Protein AF-A0A178TAX4-F1 (afdb_monomer_lite)

Secondary structure (DSSP, 8-state):
-HHHHHHHHHHHHHHHHHHHHHHHHTTTTTTS-HHHHHHHHHHHHHHHHHHHHHHHHHHHTT-

Sequence (63 aa):
MVVEYSLRVLKEQRNKLQDKLFEIADGEYDKYPKENIKKLKTDLTHKLKDIEFAIEVLETYQD

Radius of gyration: 14.36 Å; chains: 1; bounding box: 35×15×40 Å

Organism: NCBI:txid33934

Structure (mmCIF, N/CA/C/O backbone):
data_AF-A0A178TAX4-F1
#
_entry.id   AF-A0A178TAX4-F1
#
loop_
_atom_site.group_PDB
_atom_site.id
_atom_site.type_symbol
_atom_site.label_atom_id
_atom_site.label_alt_id
_atom_site.label_comp_id
_atom_site.label_asym_id
_atom_site.label_entity_id
_atom_site.label_seq_id
_atom_site.pdbx_PDB_ins_code
_atom_site.Cartn_x
_atom_site.Cartn_y
_atom_site.Cartn_z
_atom_site.occupancy
_atom_site.B_iso_or_equiv
_atom_site.auth_seq_id
_atom_site.auth_comp_id
_atom_site.auth_asym_id
_atom_site.auth_atom_id
_atom_site.pdbx_PDB_model_num
ATOM 1 N N . MET A 1 1 ? 7.182 -2.185 -23.891 1.00 64.00 1 MET A N 1
ATOM 2 C CA . MET A 1 1 ? 5.818 -2.762 -23.823 1.00 64.00 1 MET A CA 1
ATOM 3 C C . MET A 1 1 ? 5.504 -3.523 -22.534 1.00 64.00 1 MET A C 1
ATOM 5 O O . MET A 1 1 ? 4.649 -3.049 -21.802 1.00 64.00 1 MET A O 1
ATOM 9 N N . VAL A 1 2 ? 6.130 -4.668 -22.208 1.00 75.31 2 VAL A N 1
ATOM 10 C CA . VAL A 1 2 ? 5.748 -5.430 -20.987 1.00 75.31 2 VAL A CA 1
ATOM 11 C C . VAL A 1 2 ? 6.114 -4.683 -19.697 1.00 75.31 2 VAL A C 1
ATOM 13 O O . VAL A 1 2 ? 5.294 -4.595 -18.791 1.00 75.31 2 VAL A O 1
ATOM 16 N N . VAL A 1 3 ? 7.306 -4.082 -19.640 1.00 81.81 3 VAL A N 1
ATOM 17 C CA . VAL A 1 3 ? 7.784 -3.343 -18.456 1.00 81.81 3 VAL A CA 1
ATOM 18 C C . VAL A 1 3 ? 6.956 -2.080 -18.197 1.00 81.81 3 VAL A C 1
ATOM 20 O O . VAL A 1 3 ? 6.537 -1.851 -17.070 1.00 81.81 3 VAL A O 1
ATOM 23 N N . GLU A 1 4 ? 6.623 -1.314 -19.239 1.00 86.50 4 GLU A N 1
ATOM 24 C CA . GLU A 1 4 ? 5.780 -0.110 -19.127 1.00 86.50 4 GLU A CA 1
ATOM 25 C C . GLU A 1 4 ? 4.365 -0.439 -18.635 1.00 86.50 4 GLU A C 1
ATOM 27 O O . GLU A 1 4 ? 3.812 0.270 -17.793 1.00 86.50 4 GLU A O 1
ATOM 32 N N . TYR A 1 5 ? 3.778 -1.536 -19.129 1.00 88.75 5 TYR A N 1
ATOM 33 C CA . TYR A 1 5 ? 2.488 -2.012 -18.637 1.00 88.75 5 TYR A CA 1
ATOM 34 C C . TYR A 1 5 ? 2.576 -2.413 -17.160 1.00 88.75 5 TYR A C 1
ATOM 36 O O . TYR A 1 5 ? 1.732 -1.991 -16.369 1.00 88.75 5 TYR A O 1
ATOM 44 N N . SER A 1 6 ? 3.609 -3.168 -16.775 1.00 90.38 6 SER A N 1
ATOM 45 C CA . SER A 1 6 ? 3.843 -3.570 -15.384 1.00 90.38 6 SER A CA 1
ATOM 46 C C . SER A 1 6 ? 4.037 -2.366 -14.462 1.00 90.38 6 SER A C 1
ATOM 48 O O . SER A 1 6 ? 3.401 -2.303 -13.414 1.00 90.38 6 SER A O 1
ATOM 50 N N . LEU A 1 7 ? 4.828 -1.369 -14.869 1.00 92.94 7 LEU A N 1
ATOM 51 C CA . LEU A 1 7 ? 5.015 -0.120 -14.125 1.00 92.94 7 LEU A CA 1
ATOM 52 C C . LEU A 1 7 ? 3.704 0.640 -13.948 1.00 92.94 7 LEU A C 1
ATOM 54 O O . LEU A 1 7 ? 3.405 1.109 -12.851 1.00 92.94 7 LEU A O 1
ATOM 58 N N . ARG A 1 8 ? 2.889 0.731 -15.003 1.00 94.00 8 ARG A N 1
ATOM 59 C CA . ARG A 1 8 ? 1.570 1.366 -14.922 1.00 94.00 8 ARG A CA 1
ATOM 60 C C . ARG A 1 8 ? 0.672 0.656 -13.909 1.00 94.00 8 ARG A C 1
ATOM 62 O O . ARG A 1 8 ? 0.062 1.322 -13.077 1.00 94.00 8 ARG A O 1
ATOM 69 N N . VAL A 1 9 ? 0.621 -0.676 -13.951 1.00 95.06 9 VAL A N 1
ATOM 70 C CA . VAL A 1 9 ? -0.174 -1.478 -13.008 1.00 95.06 9 VAL A CA 1
ATOM 71 C C . VAL A 1 9 ? 0.336 -1.306 -11.578 1.00 95.06 9 VAL A C 1
ATOM 73 O O . VAL A 1 9 ? -0.469 -1.110 -10.672 1.00 95.06 9 VAL A O 1
ATOM 76 N N . LEU A 1 10 ? 1.651 -1.326 -11.356 1.00 95.06 10 LEU A N 1
ATOM 77 C CA . LEU A 1 10 ? 2.233 -1.127 -10.028 1.00 95.06 10 LEU A CA 1
ATOM 78 C C . LEU A 1 10 ? 1.935 0.271 -9.475 1.00 95.06 10 LEU A C 1
ATOM 80 O O . LEU A 1 10 ? 1.522 0.387 -8.324 1.00 95.06 10 LEU A O 1
ATOM 84 N N . LYS A 1 11 ? 2.052 1.323 -10.294 1.00 95.19 11 LYS A N 1
ATOM 85 C CA . LYS A 1 11 ? 1.686 2.698 -9.908 1.00 95.19 11 LYS A CA 1
ATOM 86 C C . LYS A 1 11 ? 0.198 2.817 -9.566 1.00 95.19 11 LYS A C 1
ATOM 88 O O . LYS A 1 11 ? -0.154 3.475 -8.590 1.00 95.19 11 LYS A O 1
ATOM 93 N N . GLU A 1 12 ? -0.674 2.143 -10.313 1.00 96.81 12 GLU A N 1
ATOM 94 C CA . GLU A 1 12 ? -2.107 2.096 -10.007 1.00 96.81 12 GLU A CA 1
ATOM 95 C C . GLU A 1 12 ? -2.386 1.371 -8.680 1.00 96.81 12 GLU A C 1
ATOM 97 O O . GLU A 1 12 ? -3.169 1.854 -7.862 1.00 96.81 12 GLU A O 1
ATOM 102 N N . GLN A 1 13 ? -1.722 0.238 -8.429 1.00 95.75 13 GLN A N 1
ATOM 103 C CA . GLN A 1 13 ? -1.848 -0.490 -7.163 1.00 95.75 13 GLN A CA 1
ATOM 104 C C . GLN A 1 13 ? -1.313 0.323 -5.981 1.00 95.75 13 GLN A C 1
ATOM 106 O O . GLN A 1 13 ? -1.963 0.362 -4.938 1.00 95.75 13 GLN A O 1
ATOM 111 N N . ARG A 1 14 ? -0.185 1.026 -6.149 1.00 96.81 14 ARG A N 1
ATOM 112 C CA . ARG A 1 14 ? 0.359 1.957 -5.149 1.00 96.81 14 ARG A CA 1
ATOM 113 C C . ARG A 1 14 ? -0.689 2.990 -4.741 1.00 96.81 14 ARG A C 1
ATOM 115 O O . ARG A 1 14 ? -0.964 3.131 -3.554 1.00 96.81 14 ARG A O 1
ATOM 122 N N . ASN A 1 15 ? -1.302 3.660 -5.720 1.00 96.62 15 ASN A N 1
ATOM 123 C CA . ASN A 1 15 ? -2.319 4.682 -5.463 1.00 96.62 15 ASN A CA 1
ATOM 124 C C . ASN A 1 15 ? -3.525 4.089 -4.719 1.00 96.62 15 ASN A C 1
ATOM 126 O O . ASN A 1 15 ? -3.905 4.605 -3.679 1.00 96.62 15 ASN A O 1
ATOM 130 N N . LYS A 1 16 ? -4.039 2.929 -5.154 1.00 96.44 16 LYS A N 1
ATOM 131 C CA . LYS A 1 16 ? -5.153 2.246 -4.468 1.00 96.44 16 LYS A CA 1
ATOM 132 C C . LYS A 1 16 ? -4.847 1.891 -3.012 1.00 96.44 16 LYS A C 1
ATOM 134 O O . LYS A 1 16 ? -5.749 1.885 -2.178 1.00 96.44 16 LYS A O 1
ATOM 139 N N . LEU A 1 17 ? -3.606 1.518 -2.698 1.00 95.75 17 LEU A N 1
ATOM 140 C CA . LEU A 1 17 ? -3.206 1.238 -1.317 1.00 95.75 17 LEU A CA 1
ATOM 141 C C . LEU A 1 17 ? -3.067 2.520 -0.492 1.00 95.75 17 LEU A C 1
ATOM 143 O O . LEU A 1 17 ? -3.431 2.508 0.683 1.00 95.75 17 LEU A O 1
ATOM 147 N N . GLN A 1 18 ? -2.575 3.607 -1.093 1.00 95.94 18 GLN A N 1
ATOM 148 C CA . GLN A 1 18 ? -2.527 4.924 -0.453 1.00 95.94 18 GLN A CA 1
ATOM 149 C C . GLN A 1 18 ? -3.934 5.450 -0.158 1.00 95.94 18 GLN A C 1
ATOM 151 O O . GLN A 1 18 ? -4.185 5.857 0.972 1.00 95.94 18 GLN A O 1
ATOM 156 N N . ASP A 1 19 ? -4.864 5.336 -1.106 1.00 96.94 19 ASP A N 1
ATOM 157 C CA . ASP A 1 19 ? -6.264 5.737 -0.929 1.00 96.94 19 ASP A CA 1
ATOM 158 C C . ASP A 1 19 ? -6.895 5.017 0.269 1.00 96.94 19 ASP A C 1
ATOM 160 O O . ASP A 1 19 ? -7.423 5.656 1.171 1.00 96.94 19 ASP A O 1
ATOM 164 N N . LYS A 1 20 ? -6.710 3.696 0.382 1.00 95.00 20 LYS A N 1
A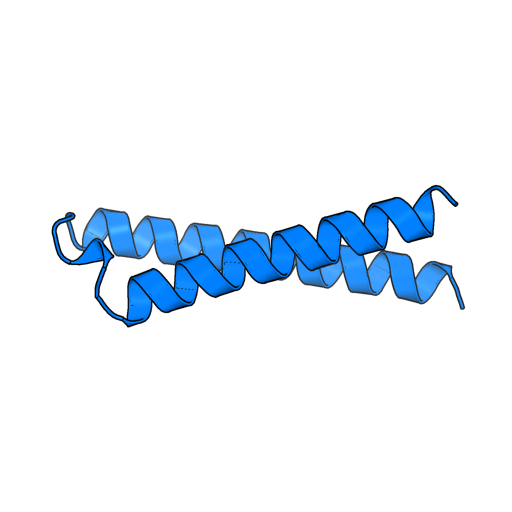TOM 165 C CA . LYS A 1 20 ? -7.185 2.926 1.548 1.00 95.00 20 LYS A CA 1
ATOM 166 C C . LYS A 1 20 ? -6.565 3.372 2.871 1.00 95.00 20 LYS A C 1
ATOM 168 O O . LYS A 1 20 ? -7.213 3.297 3.912 1.00 95.00 20 LYS A O 1
ATOM 173 N N . LEU A 1 21 ? -5.298 3.785 2.869 1.00 94.88 21 LEU A N 1
ATOM 174 C CA . LEU A 1 21 ? -4.658 4.327 4.069 1.00 94.88 21 LEU A CA 1
ATOM 175 C C . LEU A 1 21 ? -5.248 5.690 4.451 1.00 94.88 21 LEU A C 1
ATOM 177 O O . LEU A 1 21 ? -5.363 5.960 5.648 1.00 94.88 21 LEU A O 1
ATOM 181 N N . PHE A 1 22 ? -5.640 6.509 3.470 1.00 96.12 22 PHE A N 1
ATOM 182 C CA . PHE A 1 22 ? -6.362 7.759 3.705 1.00 96.12 22 PHE A CA 1
ATOM 183 C C . PHE A 1 22 ? -7.771 7.506 4.235 1.00 96.12 22 PHE A C 1
ATOM 185 O O . PHE A 1 22 ? -8.099 8.050 5.279 1.00 96.12 22 PHE A O 1
ATOM 192 N N . GLU A 1 23 ? -8.540 6.589 3.646 1.00 95.62 23 GLU A N 1
ATOM 193 C CA . GLU A 1 23 ? -9.865 6.212 4.163 1.00 95.62 23 GLU A CA 1
ATOM 194 C C . GLU A 1 23 ? -9.795 5.732 5.634 1.00 95.62 23 GLU A C 1
ATOM 196 O O . GLU A 1 23 ? -10.648 6.054 6.464 1.00 95.62 23 GLU A O 1
ATOM 201 N N . ILE A 1 24 ? -8.749 4.971 5.996 1.00 94.06 24 ILE A N 1
ATOM 202 C CA . ILE A 1 24 ? -8.494 4.566 7.390 1.00 94.06 24 ILE A CA 1
ATOM 203 C C . ILE A 1 24 ? -8.176 5.778 8.278 1.00 94.06 24 ILE A C 1
ATOM 205 O O . ILE A 1 24 ? -8.571 5.790 9.443 1.00 94.06 24 ILE A O 1
ATOM 209 N N . ALA A 1 25 ? -7.437 6.767 7.770 1.00 92.44 25 ALA A N 1
ATOM 210 C CA . ALA A 1 25 ? -7.091 7.982 8.508 1.00 92.44 25 ALA A CA 1
ATOM 211 C C . ALA A 1 25 ? -8.287 8.934 8.679 1.00 92.44 25 ALA A C 1
ATOM 213 O O . ALA A 1 25 ? -8.405 9.559 9.731 1.00 92.44 25 ALA A O 1
ATOM 214 N N . ASP A 1 26 ? -9.182 8.977 7.692 1.00 95.31 26 ASP A N 1
ATOM 215 C CA . ASP A 1 26 ? -10.406 9.785 7.676 1.00 95.31 26 ASP A CA 1
ATOM 216 C C . ASP A 1 26 ? -11.537 9.174 8.526 1.00 95.31 26 ASP A C 1
ATOM 218 O O . ASP A 1 26 ? -12.593 9.782 8.704 1.00 95.31 26 ASP A O 1
ATOM 222 N N . GLY A 1 27 ? -11.312 7.986 9.098 1.00 92.38 27 GLY A N 1
ATOM 223 C CA . GLY A 1 27 ? -12.235 7.342 10.033 1.00 92.38 27 GLY A CA 1
ATOM 224 C C . GLY A 1 27 ? -13.328 6.500 9.370 1.00 92.38 27 GLY A C 1
ATOM 225 O O . GLY A 1 27 ? -14.238 6.026 10.051 1.00 92.38 27 GLY A O 1
ATOM 226 N N . GLU A 1 28 ? -13.242 6.214 8.064 1.00 94.50 28 GLU A N 1
ATOM 227 C CA . GLU A 1 28 ? -14.238 5.377 7.364 1.00 94.50 28 GLU A CA 1
ATOM 228 C C . GLU A 1 28 ? -14.335 3.948 7.937 1.00 94.50 28 GLU A C 1
ATOM 230 O O . GLU A 1 28 ? -15.335 3.233 7.781 1.00 94.50 28 GLU A O 1
ATOM 235 N N . TYR A 1 29 ? -13.287 3.536 8.652 1.00 92.25 29 TYR A N 1
ATOM 236 C CA . TYR A 1 29 ? -13.133 2.225 9.262 1.00 92.25 29 TYR A CA 1
ATOM 237 C C . TYR A 1 29 ? -13.396 2.211 10.779 1.00 92.25 29 TYR A C 1
ATOM 239 O O . TYR A 1 29 ? -13.241 1.163 11.410 1.00 92.25 29 TYR A O 1
ATOM 247 N N . ASP A 1 30 ? -13.855 3.316 11.371 1.00 90.38 30 ASP A N 1
ATOM 248 C CA . ASP A 1 30 ? -14.075 3.439 12.823 1.00 90.38 30 ASP A CA 1
ATOM 249 C C . ASP A 1 30 ? -15.123 2.462 13.374 1.00 90.38 30 ASP A C 1
ATOM 251 O O . ASP A 1 30 ? -15.110 2.110 14.555 1.00 90.38 30 ASP A O 1
ATOM 255 N N . LYS A 1 31 ? -16.010 1.963 12.505 1.00 93.62 31 LYS A N 1
ATOM 256 C CA . LYS A 1 31 ? -17.003 0.930 12.836 1.00 93.62 31 LYS A CA 1
ATOM 257 C C . LYS A 1 31 ? -16.398 -0.453 13.112 1.00 93.62 31 LYS A C 1
ATOM 259 O O . LYS A 1 31 ? -17.105 -1.338 13.591 1.00 93.62 31 LYS A 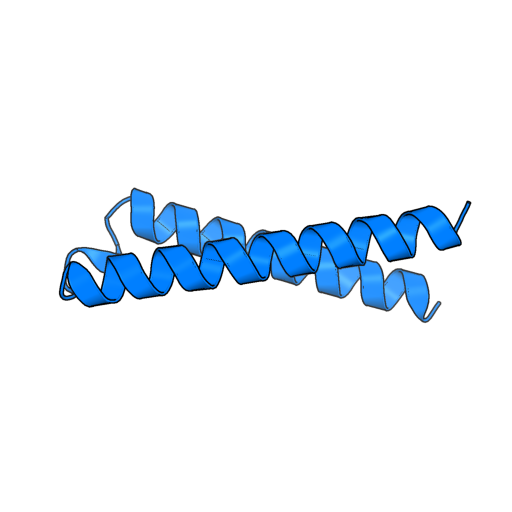O 1
ATOM 264 N N . TYR A 1 32 ? -15.127 -0.672 12.779 1.00 92.94 32 TYR A N 1
ATOM 265 C CA . TYR A 1 32 ? -14.451 -1.955 12.950 1.00 92.94 32 TYR A CA 1
ATOM 266 C C . TYR A 1 32 ? -13.575 -1.982 14.213 1.00 92.94 32 TYR A C 1
ATOM 268 O O . TYR A 1 32 ? -13.139 -0.941 14.707 1.00 92.94 32 TYR A O 1
ATOM 276 N N . PRO A 1 33 ? -13.243 -3.176 14.738 1.00 94.94 33 PRO A N 1
ATOM 277 C CA . PRO A 1 33 ? -12.348 -3.293 15.882 1.00 94.94 33 PRO A CA 1
ATOM 278 C C . PRO A 1 33 ? -10.983 -2.641 15.622 1.00 94.94 33 PRO A C 1
ATOM 280 O O . PRO A 1 33 ? -10.322 -2.945 14.627 1.00 94.94 33 PRO A O 1
ATOM 283 N N . LYS A 1 34 ? -10.515 -1.813 16.566 1.00 91.62 34 LYS A N 1
ATOM 284 C CA . LYS A 1 34 ? -9.223 -1.102 16.471 1.00 91.62 34 LYS A CA 1
ATOM 285 C C . LYS A 1 34 ? -8.039 -2.032 16.194 1.00 91.62 34 LYS A C 1
ATOM 287 O O . LYS A 1 34 ? -7.115 -1.652 15.482 1.00 91.62 34 LYS A O 1
ATOM 292 N N . GLU A 1 35 ? -8.062 -3.251 16.732 1.00 94.06 35 GLU A N 1
ATOM 293 C CA . GLU A 1 35 ? -7.021 -4.252 16.476 1.00 94.06 35 GLU A CA 1
ATOM 294 C C . GLU A 1 35 ? -6.975 -4.668 14.998 1.00 94.06 35 GLU A C 1
ATOM 296 O O . GLU A 1 35 ? -5.894 -4.747 14.413 1.00 94.06 35 GLU A O 1
ATOM 301 N N . ASN A 1 36 ? -8.138 -4.863 14.372 1.00 92.88 36 ASN A N 1
ATOM 302 C CA . ASN A 1 36 ? -8.235 -5.226 12.960 1.00 92.88 36 ASN A CA 1
ATOM 303 C C . ASN A 1 36 ? -7.768 -4.076 12.068 1.00 92.88 36 ASN A C 1
ATOM 305 O O . ASN A 1 36 ? -7.044 -4.313 11.107 1.00 92.88 36 ASN A O 1
ATOM 309 N N . ILE A 1 37 ? -8.111 -2.835 12.421 1.00 94.88 37 ILE A N 1
ATOM 310 C CA . ILE A 1 37 ? -7.655 -1.652 11.681 1.00 94.88 37 ILE A CA 1
ATOM 311 C C . ILE A 1 37 ? -6.153 -1.443 11.829 1.00 94.88 37 ILE A C 1
ATOM 313 O O . ILE A 1 37 ? -5.480 -1.126 10.852 1.00 94.88 37 ILE A O 1
ATOM 317 N N . LYS A 1 38 ? -5.589 -1.710 13.011 1.00 93.81 38 LYS A N 1
ATOM 318 C CA . LYS A 1 38 ? -4.138 -1.686 13.209 1.00 93.81 38 LYS A CA 1
ATOM 319 C C . LYS A 1 38 ? -3.434 -2.725 12.330 1.00 93.81 38 LYS A C 1
ATOM 321 O O . LYS A 1 38 ? -2.473 -2.369 11.656 1.00 93.81 38 LYS A O 1
ATOM 326 N N . LYS A 1 39 ? -3.923 -3.973 12.306 1.00 95.25 39 LYS A N 1
ATOM 327 C CA . LYS A 1 39 ? -3.384 -5.040 11.440 1.00 95.25 39 LYS A CA 1
ATOM 328 C C . LYS A 1 39 ? -3.487 -4.663 9.963 1.00 95.25 39 LYS A C 1
ATOM 330 O O . LYS A 1 39 ? -2.482 -4.685 9.263 1.00 95.25 39 LYS A O 1
ATOM 335 N N . LEU A 1 40 ? -4.663 -4.211 9.527 1.00 94.56 40 LEU A N 1
ATOM 336 C CA . LEU A 1 40 ? -4.899 -3.763 8.156 1.00 94.56 40 LEU A CA 1
ATOM 337 C C . LEU A 1 40 ? -3.951 -2.625 7.759 1.00 94.56 40 LEU A C 1
ATOM 339 O O . LEU A 1 40 ? -3.329 -2.686 6.704 1.00 94.56 40 LEU A O 1
ATOM 343 N N . LYS A 1 41 ? -3.785 -1.611 8.617 1.00 95.12 41 LYS A N 1
ATOM 344 C CA . LYS A 1 41 ? -2.863 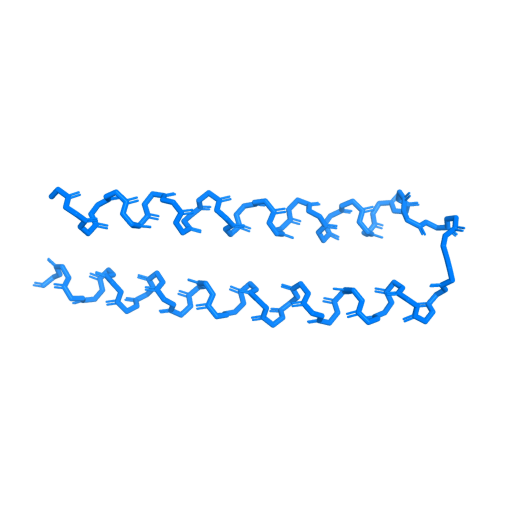-0.495 8.379 1.00 95.12 41 LYS A CA 1
ATOM 345 C C . LYS A 1 41 ? -1.421 -0.979 8.216 1.00 95.12 41 LYS A C 1
ATOM 347 O O . LYS A 1 41 ? -0.729 -0.530 7.303 1.00 95.12 41 LYS A O 1
ATOM 352 N N . THR A 1 42 ? -0.966 -1.889 9.077 1.00 95.94 42 THR A N 1
ATOM 353 C CA . THR A 1 42 ? 0.367 -2.498 8.970 1.00 95.94 42 THR A CA 1
ATOM 354 C C . THR A 1 42 ? 0.533 -3.265 7.656 1.00 95.94 42 THR A C 1
ATOM 356 O O . THR A 1 42 ? 1.508 -3.028 6.946 1.00 95.94 42 THR A O 1
ATOM 359 N N . ASP A 1 43 ? -0.433 -4.105 7.283 1.00 96.56 43 ASP A N 1
ATOM 360 C CA . ASP A 1 43 ? -0.378 -4.895 6.048 1.00 96.56 43 ASP A CA 1
ATOM 361 C C . ASP A 1 43 ? -0.373 -4.018 4.791 1.00 96.56 43 ASP A C 1
ATOM 363 O O . ASP A 1 43 ? 0.411 -4.253 3.869 1.00 96.56 43 ASP A O 1
ATOM 367 N N . LEU A 1 44 ? -1.215 -2.979 4.755 1.00 96.25 44 LEU A N 1
ATOM 368 C CA . LEU A 1 44 ? -1.243 -2.002 3.664 1.00 96.25 44 LEU A CA 1
ATOM 369 C C . LEU A 1 44 ? 0.091 -1.256 3.550 1.00 96.25 44 LEU A C 1
ATOM 371 O O . LEU A 1 44 ? 0.587 -1.061 2.444 1.00 96.25 44 LEU A O 1
ATOM 375 N N . THR A 1 45 ? 0.700 -0.896 4.684 1.00 95.50 45 THR A N 1
ATOM 376 C CA . THR A 1 45 ? 1.996 -0.200 4.717 1.00 95.50 45 THR A CA 1
ATOM 377 C C . THR A 1 45 ? 3.124 -1.083 4.182 1.00 95.50 45 THR A C 1
ATOM 379 O O . THR A 1 45 ? 3.965 -0.604 3.425 1.00 95.50 45 THR A O 1
ATOM 382 N N . HIS A 1 46 ? 3.156 -2.369 4.543 1.00 97.19 46 HIS A N 1
ATOM 383 C CA . HIS A 1 46 ? 4.148 -3.307 4.007 1.00 97.19 46 HIS A CA 1
ATOM 384 C C . HIS A 1 46 ? 3.977 -3.514 2.500 1.00 97.19 46 HIS A C 1
ATOM 386 O O . HIS A 1 46 ? 4.933 -3.344 1.753 1.00 97.19 46 HIS A O 1
ATOM 392 N N . LYS A 1 47 ? 2.745 -3.765 2.037 1.00 95.88 47 LYS A N 1
ATOM 393 C CA . LYS A 1 47 ? 2.451 -3.915 0.603 1.00 95.88 47 LYS A CA 1
ATOM 394 C C . LYS A 1 47 ? 2.813 -2.668 -0.204 1.00 95.88 47 LYS A C 1
ATOM 396 O O . LYS A 1 47 ? 3.266 -2.793 -1.337 1.00 95.88 47 LYS A O 1
ATOM 401 N N . LEU A 1 48 ? 2.605 -1.479 0.365 1.00 96.75 48 LEU A N 1
ATOM 402 C CA . LEU A 1 48 ? 2.974 -0.222 -0.279 1.00 96.75 48 LEU A CA 1
ATOM 403 C C . LEU A 1 48 ? 4.491 -0.136 -0.484 1.00 96.75 48 LEU A C 1
ATOM 405 O O . LEU A 1 48 ? 4.922 0.135 -1.599 1.00 96.75 48 LEU A O 1
ATOM 409 N N . LYS A 1 49 ? 5.282 -0.455 0.549 1.00 95.81 49 LYS A N 1
ATOM 410 C CA . LYS A 1 49 ? 6.749 -0.498 0.451 1.00 95.81 49 LYS A CA 1
ATOM 411 C C . LYS A 1 49 ? 7.235 -1.506 -0.588 1.00 95.81 49 LYS A C 1
ATOM 413 O O . LYS A 1 49 ? 8.126 -1.186 -1.365 1.00 95.81 49 LYS A O 1
ATOM 418 N N . ASP A 1 50 ? 6.635 -2.696 -0.630 1.00 96.44 50 ASP A N 1
ATOM 419 C CA . ASP A 1 50 ? 7.003 -3.726 -1.609 1.00 96.44 50 ASP A CA 1
ATOM 420 C C . ASP A 1 50 ? 6.734 -3.258 -3.049 1.00 96.44 50 ASP A C 1
ATOM 422 O O . ASP A 1 50 ? 7.535 -3.502 -3.950 1.00 96.44 50 ASP A O 1
ATOM 426 N N . ILE A 1 51 ? 5.617 -2.556 -3.272 1.00 95.62 51 ILE A N 1
ATOM 427 C CA . ILE A 1 51 ? 5.276 -1.988 -4.582 1.00 95.62 51 ILE A CA 1
ATOM 428 C C . ILE A 1 51 ? 6.208 -0.833 -4.947 1.00 95.62 51 ILE A C 1
ATOM 430 O O . ILE A 1 51 ? 6.643 -0.762 -6.093 1.00 95.62 51 ILE A O 1
ATOM 434 N N . GLU A 1 52 ? 6.522 0.059 -4.007 1.00 95.19 52 GLU A N 1
ATOM 435 C CA . GLU A 1 52 ? 7.471 1.156 -4.230 1.00 95.19 52 GLU A CA 1
ATOM 436 C C . GLU A 1 52 ? 8.851 0.618 -4.613 1.00 95.19 52 GLU A C 1
ATOM 438 O O . GLU A 1 52 ? 9.409 1.048 -5.620 1.00 95.19 52 GLU A O 1
ATOM 443 N N . PHE A 1 53 ? 9.335 -0.400 -3.899 1.00 95.38 53 PHE A N 1
ATOM 444 C CA . PHE A 1 53 ? 10.579 -1.087 -4.235 1.00 95.38 53 PHE A CA 1
ATOM 445 C C . PHE A 1 53 ? 10.522 -1.742 -5.622 1.00 95.38 53 PHE A C 1
ATOM 447 O O . PHE A 1 53 ? 11.447 -1.603 -6.418 1.00 95.38 53 PHE A O 1
ATOM 454 N N . ALA A 1 54 ? 9.428 -2.432 -5.958 1.00 93.75 54 ALA A N 1
ATOM 455 C CA . ALA A 1 54 ? 9.272 -3.048 -7.275 1.00 93.75 54 A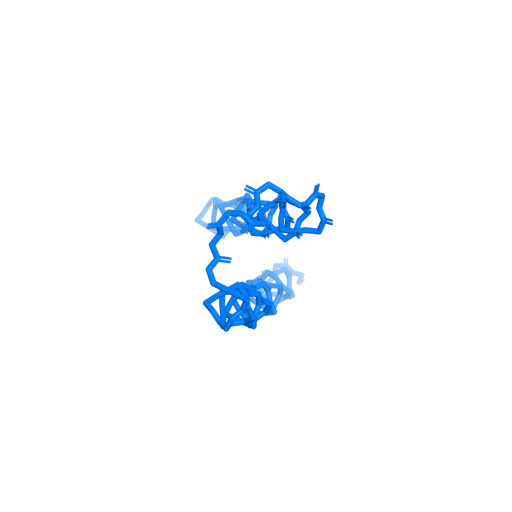LA A CA 1
ATOM 456 C C . ALA A 1 54 ? 9.253 -2.014 -8.415 1.00 93.75 54 ALA A C 1
ATOM 458 O O . ALA A 1 54 ? 9.790 -2.283 -9.490 1.00 93.75 54 ALA A O 1
ATOM 459 N N . ILE A 1 55 ? 8.645 -0.843 -8.194 1.00 93.94 55 ILE A N 1
ATOM 460 C CA . ILE A 1 55 ? 8.661 0.273 -9.148 1.00 93.94 55 ILE A CA 1
ATOM 461 C C . ILE A 1 55 ? 10.089 0.787 -9.324 1.00 93.94 55 ILE A C 1
ATOM 463 O O . ILE A 1 55 ? 10.547 0.854 -10.458 1.00 93.94 55 ILE A O 1
ATOM 467 N N . GLU A 1 56 ? 10.794 1.082 -8.229 1.00 93.50 56 GLU A N 1
ATOM 468 C CA . GLU A 1 56 ? 12.175 1.585 -8.250 1.00 93.50 56 GLU A CA 1
ATOM 469 C C . GLU A 1 56 ? 13.110 0.634 -9.004 1.00 93.50 56 GLU A C 1
ATOM 471 O O . GLU A 1 56 ? 13.868 1.053 -9.879 1.00 93.50 56 GLU A O 1
ATOM 476 N N . VAL A 1 57 ? 13.001 -0.665 -8.721 1.00 92.88 57 VAL A N 1
ATOM 477 C CA . VAL A 1 57 ? 13.734 -1.717 -9.426 1.00 92.88 57 VAL A CA 1
ATOM 478 C C . VAL A 1 57 ? 13.448 -1.648 -10.925 1.00 92.88 57 VAL A C 1
ATOM 480 O O . VAL A 1 57 ? 14.374 -1.553 -11.725 1.00 92.88 57 VAL A O 1
ATOM 483 N N . LEU A 1 58 ? 12.177 -1.676 -11.325 1.00 90.00 58 LEU A N 1
ATOM 484 C CA . LEU A 1 58 ? 11.809 -1.693 -12.740 1.00 90.00 58 LEU A CA 1
ATOM 485 C C . LEU A 1 58 ? 12.185 -0.404 -13.479 1.00 90.00 58 LEU A C 1
ATOM 487 O O . LEU A 1 58 ? 12.524 -0.491 -14.654 1.00 90.00 58 LEU A O 1
ATOM 491 N N . GLU A 1 59 ? 12.139 0.754 -12.819 1.00 88.56 59 GLU A N 1
ATOM 492 C CA . GLU A 1 59 ? 12.593 2.031 -13.383 1.00 88.56 59 GLU A CA 1
ATOM 493 C C . GLU A 1 59 ? 14.122 2.049 -13.546 1.00 88.56 59 GLU A C 1
ATOM 495 O O . GLU A 1 59 ? 14.611 2.422 -1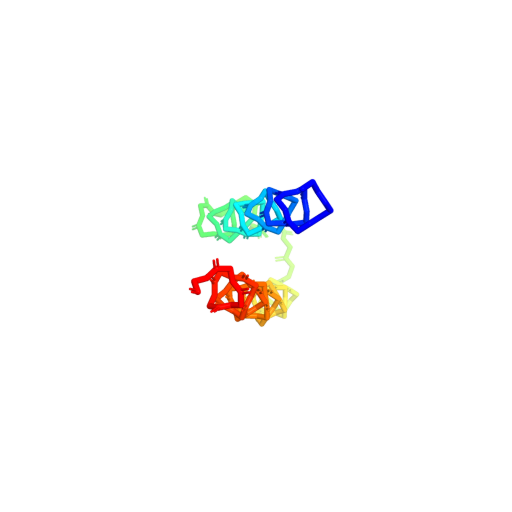4.606 1.00 88.56 59 GLU A O 1
ATOM 500 N N . THR A 1 60 ? 14.873 1.529 -12.569 1.00 87.25 60 THR A N 1
ATOM 501 C CA . THR A 1 60 ? 16.347 1.448 -12.624 1.00 87.25 60 THR A CA 1
ATOM 502 C C . THR A 1 60 ? 16.855 0.533 -13.743 1.00 87.25 60 THR A C 1
ATOM 504 O O . THR A 1 60 ? 17.912 0.781 -14.306 1.00 87.25 60 THR A O 1
ATOM 507 N N . TYR A 1 61 ? 16.123 -0.533 -14.081 1.00 73.69 61 TYR A N 1
ATOM 508 C CA . TYR A 1 61 ? 16.473 -1.428 -15.196 1.00 73.69 61 TYR A CA 1
ATOM 509 C C . TYR A 1 61 ? 16.020 -0.905 -16.577 1.00 73.69 61 TYR A C 1
ATOM 511 O O . TYR A 1 61 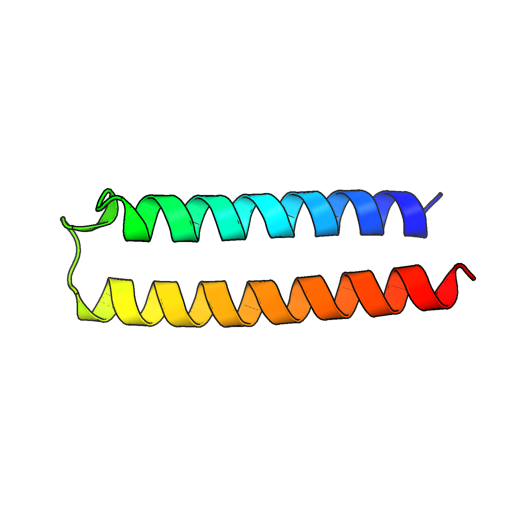? 16.213 -1.605 -17.576 1.00 73.69 61 TYR A O 1
ATOM 519 N N . GLN A 1 62 ? 15.369 0.265 -16.646 1.00 61.28 62 GLN A N 1
ATOM 520 C CA . GLN A 1 62 ? 15.017 0.936 -17.904 1.00 61.28 62 GLN A CA 1
ATOM 521 C C . GLN A 1 62 ? 15.994 2.052 -18.312 1.00 61.28 62 GLN A C 1
ATOM 523 O O . GLN A 1 62 ? 15.972 2.418 -19.490 1.00 61.28 62 GLN A O 1
ATOM 528 N N . ASP A 1 63 ? 16.811 2.557 -17.382 1.00 52.56 63 ASP A N 1
ATOM 529 C CA . ASP A 1 63 ? 17.967 3.434 -17.646 1.00 52.56 63 ASP A CA 1
ATOM 530 C C . ASP A 1 63 ? 19.203 2.629 -18.100 1.00 52.56 63 ASP A C 1
ATOM 532 O O . ASP A 1 63 ? 19.966 3.150 -18.949 1.00 52.56 63 ASP A O 1
#

Foldseek 3Di:
DVLVVVLVVLVVVLVVLVVVLVCLVVCVCVPDDPVVSVVSNVVSVVSNVVSVVVNVVSVVVVD

pLDDT: mean 91.69, std 8.55, range [52.56, 97.19]